Protein AF-A0A4S8MEZ2-F1 (afdb_monomer)

Foldseek 3Di:
DWDKDKDDDPVDQKIKMKTQAAQFDPVQWDWDDDPQWKIKIKGWRDDPQDPVPPPPDDDDDPDPVVVVVVVPDDDDDDDDDDDPPPPPDPRDDDPDDPDDGTIDMDMDTLDPAQCPDPDWDWDWDADNSMIMIMTGNHHPPPPDDPPPPPPPPDDDDDDDDDD

Secondary structure (DSSP, 8-state):
---EEEE--TTSSEEEEEEE-TT--GGGEEEEEETTTEEEEEEEE---S--TTS-S--PPPS-SSHHHHTTS-------------------PPPS------EEEEEEEE--TTTTSSTT---EEEEETTEEEEEEESS-TT--SSSSSTTS-S----------

Structure (mmCIF, N/CA/C/O backbone):
data_AF-A0A4S8MEZ2-F1
#
_entry.id   AF-A0A4S8MEZ2-F1
#
loop_
_atom_site.group_PDB
_atom_site.id
_atom_site.type_symbol
_atom_site.label_atom_id
_atom_site.label_alt_id
_atom_site.label_comp_id
_atom_site.label_asym_id
_atom_site.label_entity_id
_atom_site.label_seq_id
_atom_site.pdbx_PDB_ins_code
_atom_site.Cartn_x
_atom_site.Cartn_y
_atom_site.Cartn_z
_atom_site.occupancy
_atom_site.B_iso_or_equiv
_atom_site.auth_seq_id
_atom_site.auth_comp_id
_atom_site.auth_asym_id
_atom_site.auth_atom_id
_atom_site.pdbx_PDB_model_num
ATOM 1 N N . MET A 1 1 ? -10.012 -2.435 4.124 1.00 85.81 1 MET A N 1
ATOM 2 C CA . MET A 1 1 ? -9.129 -2.269 2.949 1.00 85.81 1 MET A CA 1
ATOM 3 C C . MET A 1 1 ? -8.414 -0.920 3.022 1.00 85.81 1 MET A C 1
ATOM 5 O O . MET A 1 1 ? -9.111 0.094 3.032 1.00 85.81 1 MET A O 1
ATOM 9 N N . PRO A 1 2 ? -7.077 -0.899 3.163 1.00 95.44 2 PRO A N 1
ATOM 10 C CA . PRO A 1 2 ? -6.239 0.302 3.061 1.00 95.44 2 PRO A CA 1
ATOM 11 C C . PRO A 1 2 ? -6.391 0.955 1.693 1.00 95.44 2 PRO A C 1
ATOM 13 O O . PRO A 1 2 ? -6.608 0.227 0.726 1.00 95.44 2 PRO A O 1
ATOM 16 N N . ARG A 1 3 ? -6.268 2.281 1.594 1.00 97.12 3 ARG A N 1
ATOM 17 C CA . ARG A 1 3 ? -6.148 2.981 0.302 1.00 97.12 3 ARG A CA 1
ATOM 18 C C . ARG A 1 3 ? -4.704 2.909 -0.198 1.00 97.12 3 ARG A C 1
ATOM 20 O O . ARG A 1 3 ? -3.813 2.644 0.603 1.00 97.12 3 ARG A O 1
ATOM 27 N N . VAL A 1 4 ? -4.507 3.025 -1.510 1.00 97.69 4 VAL A N 1
ATOM 28 C CA . VAL A 1 4 ? -3.177 2.972 -2.128 1.00 97.69 4 VAL A CA 1
ATOM 29 C C . VAL A 1 4 ? -3.156 3.897 -3.329 1.00 97.69 4 VAL A C 1
ATOM 31 O O . VAL A 1 4 ? -4.125 3.887 -4.091 1.00 97.69 4 VAL A O 1
ATOM 34 N N . ASP A 1 5 ? -2.040 4.586 -3.498 1.00 97.94 5 ASP A N 1
ATOM 35 C CA . ASP A 1 5 ? -1.665 5.263 -4.731 1.00 97.94 5 ASP A CA 1
ATOM 36 C C . ASP A 1 5 ? -0.420 4.584 -5.303 1.00 97.94 5 ASP A C 1
ATOM 38 O O . ASP A 1 5 ? 0.436 4.114 -4.550 1.00 97.94 5 ASP A O 1
ATOM 42 N N . ILE A 1 6 ? -0.336 4.497 -6.630 1.00 96.69 6 ILE A N 1
ATOM 43 C CA . ILE A 1 6 ? 0.800 3.905 -7.341 1.00 96.69 6 ILE A CA 1
ATOM 44 C C . ILE A 1 6 ? 1.364 4.969 -8.269 1.00 96.69 6 ILE A C 1
ATOM 46 O O . ILE A 1 6 ? 0.639 5.525 -9.093 1.00 96.69 6 ILE A O 1
ATOM 50 N N . TRP A 1 7 ? 2.654 5.231 -8.125 1.00 96.06 7 TRP A N 1
ATOM 51 C CA . TRP A 1 7 ? 3.430 6.093 -8.994 1.00 96.06 7 TRP A CA 1
ATOM 52 C C . TRP A 1 7 ? 4.350 5.232 -9.857 1.00 96.06 7 TRP A C 1
ATOM 54 O O . TRP A 1 7 ? 5.272 4.585 -9.353 1.00 96.06 7 TRP A O 1
ATOM 64 N N . ASP A 1 8 ? 4.068 5.219 -11.155 1.00 92.50 8 ASP A N 1
ATOM 65 C CA . ASP A 1 8 ? 4.748 4.404 -12.156 1.00 92.50 8 ASP A CA 1
ATOM 66 C C . ASP A 1 8 ? 5.188 5.306 -13.321 1.00 92.50 8 ASP A C 1
ATOM 68 O O . ASP A 1 8 ? 4.424 5.567 -14.249 1.00 92.50 8 ASP A O 1
ATOM 72 N N . ASP A 1 9 ? 6.407 5.840 -13.226 1.00 92.12 9 ASP A N 1
ATOM 73 C CA . ASP A 1 9 ? 7.007 6.704 -14.248 1.00 92.12 9 ASP A CA 1
ATOM 74 C C . ASP A 1 9 ? 7.841 5.862 -15.228 1.00 92.12 9 ASP A C 1
ATOM 76 O O . ASP A 1 9 ? 8.833 5.271 -14.786 1.00 92.12 9 ASP A O 1
ATOM 80 N N . PRO A 1 10 ? 7.496 5.796 -16.532 1.00 87.94 10 PRO A N 1
ATOM 81 C CA . PRO A 1 10 ? 8.219 5.003 -17.529 1.00 87.94 10 PRO A CA 1
ATOM 82 C C . PRO A 1 10 ? 9.724 5.277 -17.604 1.00 87.94 10 PRO A C 1
ATOM 84 O O . PRO A 1 10 ? 10.478 4.374 -17.967 1.00 87.94 10 PRO A O 1
ATOM 87 N N . GLU A 1 11 ? 10.160 6.490 -17.263 1.00 89.62 11 GLU A N 1
ATOM 88 C CA . GLU A 1 11 ? 11.575 6.878 -17.268 1.00 89.62 11 GLU A CA 1
ATOM 89 C C . GLU A 1 11 ? 12.301 6.459 -15.978 1.00 89.62 11 GLU A C 1
ATOM 91 O O . GLU A 1 11 ? 13.525 6.323 -15.960 1.00 89.62 11 GLU A O 1
ATOM 96 N N . SER A 1 12 ? 11.555 6.193 -14.901 1.00 90.00 12 SER A N 1
ATOM 97 C CA . SER A 1 12 ? 12.098 5.707 -13.636 1.00 90.00 12 SER A CA 1
ATOM 98 C C . SER A 1 12 ? 12.360 4.193 -13.681 1.00 90.00 12 SER A C 1
ATOM 100 O O . SER A 1 12 ? 11.485 3.407 -14.076 1.00 90.00 12 SER A O 1
ATOM 102 N N . PRO A 1 13 ? 13.518 3.734 -13.166 1.00 87.94 13 PRO A N 1
ATOM 103 C CA . PRO A 1 13 ? 13.808 2.312 -13.003 1.00 87.94 13 PRO A CA 1
ATOM 104 C C . PRO A 1 13 ? 13.026 1.675 -11.845 1.00 87.94 13 PRO A C 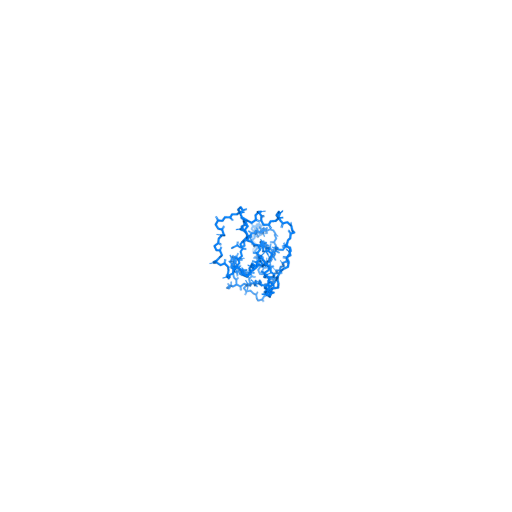1
ATOM 106 O O . PRO A 1 13 ? 13.120 0.467 -11.636 1.00 87.94 13 PRO A O 1
ATOM 109 N N . THR A 1 14 ? 12.277 2.462 -11.069 1.00 90.12 14 THR A N 1
ATOM 110 C CA . THR A 1 14 ? 11.532 2.002 -9.891 1.00 90.12 14 THR A CA 1
ATOM 111 C C . THR A 1 14 ? 10.080 2.450 -9.923 1.00 90.12 14 THR A C 1
ATOM 113 O O . THR A 1 14 ? 9.758 3.529 -10.423 1.00 90.12 14 THR A O 1
ATOM 116 N N . VAL A 1 15 ? 9.221 1.623 -9.336 1.00 93.19 15 VAL A N 1
ATOM 117 C CA . VAL A 1 15 ? 7.801 1.898 -9.111 1.00 93.19 15 VAL A CA 1
ATOM 118 C C . VAL A 1 15 ? 7.577 2.070 -7.612 1.00 93.19 15 VAL A C 1
ATOM 120 O O . VAL A 1 15 ? 8.205 1.384 -6.799 1.00 93.19 15 VAL A O 1
ATOM 123 N N . ILE A 1 16 ? 6.699 3.000 -7.239 1.00 95.94 16 ILE A N 1
ATOM 124 C CA . ILE A 1 16 ? 6.421 3.347 -5.844 1.00 95.94 16 ILE A CA 1
ATOM 125 C C . ILE A 1 16 ? 4.930 3.154 -5.574 1.00 95.94 16 ILE A C 1
ATOM 127 O O . ILE A 1 16 ? 4.094 3.679 -6.303 1.00 95.94 16 ILE A O 1
ATOM 131 N N . ALA A 1 17 ? 4.581 2.444 -4.503 1.00 97.75 17 ALA A N 1
ATOM 132 C CA . ALA A 1 17 ? 3.219 2.408 -3.978 1.00 97.75 17 ALA A CA 1
ATOM 133 C C . ALA A 1 17 ? 3.163 2.962 -2.559 1.00 97.75 17 ALA A C 1
ATOM 135 O O . ALA A 1 17 ? 3.966 2.584 -1.706 1.00 97.75 17 ALA A O 1
ATOM 136 N N . THR A 1 18 ? 2.156 3.785 -2.290 1.00 98.31 18 THR A N 1
ATOM 137 C CA . THR A 1 18 ? 1.941 4.408 -0.984 1.00 98.31 18 THR A CA 1
ATOM 138 C C . THR A 1 18 ? 0.595 3.978 -0.423 1.00 98.31 18 THR A C 1
ATOM 140 O O . THR A 1 18 ? -0.439 4.253 -1.023 1.00 98.31 18 THR A O 1
ATOM 143 N N . PHE A 1 19 ? 0.586 3.309 0.731 1.00 98.31 19 PHE A N 1
ATOM 144 C CA . PHE A 1 19 ? -0.615 2.806 1.396 1.00 98.31 19 PHE A CA 1
ATOM 145 C C . PHE A 1 19 ? -0.971 3.656 2.621 1.00 98.31 19 PHE A C 1
ATOM 147 O O . PHE A 1 19 ? -0.136 3.853 3.504 1.00 98.31 19 PHE A O 1
ATOM 154 N N . GLU A 1 20 ? -2.238 4.059 2.738 1.00 98.19 20 GLU A N 1
ATOM 155 C CA . GLU A 1 20 ? -2.763 4.704 3.949 1.00 98.19 20 GLU A CA 1
ATOM 156 C C . GLU A 1 20 ? -3.011 3.664 5.053 1.00 98.19 20 GLU A C 1
ATOM 158 O O . GLU A 1 20 ? -3.977 2.891 5.000 1.00 98.19 20 GLU A O 1
ATOM 163 N N . LEU A 1 21 ? -2.166 3.670 6.083 1.00 97.62 21 LEU A N 1
ATOM 164 C CA . LEU A 1 21 ? -2.201 2.770 7.240 1.00 97.62 21 LEU A CA 1
ATOM 165 C C . LEU A 1 21 ? -2.135 3.523 8.591 1.00 97.62 21 LEU A C 1
ATOM 167 O O . LEU A 1 21 ? -1.348 3.158 9.471 1.00 97.62 21 LEU A O 1
ATOM 171 N N . PRO A 1 22 ? -2.972 4.555 8.826 1.00 96.44 22 PRO A N 1
ATOM 172 C CA . PRO A 1 22 ? -2.915 5.329 10.062 1.00 96.44 22 PRO A CA 1
ATOM 173 C C . PRO A 1 22 ? -3.217 4.459 11.287 1.00 96.44 22 PRO A C 1
ATOM 175 O O . PRO A 1 22 ? -4.221 3.751 11.333 1.00 96.44 22 PRO A O 1
ATOM 178 N N . GLY A 1 23 ? -2.384 4.539 12.323 1.00 94.38 23 GLY A N 1
ATOM 179 C CA . GLY A 1 23 ? -2.562 3.772 13.563 1.00 94.38 23 GLY A CA 1
ATOM 180 C C . GLY A 1 23 ? -2.258 2.271 13.449 1.00 94.38 23 GLY A C 1
ATOM 181 O O . GLY A 1 23 ? -2.575 1.524 14.373 1.00 94.38 23 GLY A O 1
ATOM 182 N N . VAL A 1 24 ? -1.666 1.821 12.340 1.00 96.44 24 VAL A N 1
ATOM 183 C CA . VAL A 1 24 ? -1.018 0.506 12.242 1.00 96.44 24 VAL A CA 1
ATOM 184 C C . VAL A 1 24 ? 0.432 0.665 12.689 1.00 96.44 24 VAL A C 1
ATOM 186 O O . VAL A 1 24 ? 1.106 1.611 12.283 1.00 96.44 24 VAL A O 1
ATOM 189 N N . ARG A 1 25 ? 0.911 -0.241 13.541 1.00 94.94 25 ARG A N 1
ATOM 190 C CA . ARG A 1 25 ? 2.311 -0.255 13.980 1.00 94.94 25 ARG A CA 1
ATOM 191 C C . ARG A 1 25 ? 3.128 -1.182 13.085 1.00 94.94 25 ARG A C 1
ATOM 193 O O . ARG A 1 25 ? 2.565 -2.083 12.465 1.00 94.94 25 ARG A O 1
ATOM 200 N N . ARG A 1 26 ? 4.448 -0.982 13.027 1.00 95.56 26 ARG A N 1
ATOM 201 C CA . ARG A 1 26 ? 5.338 -1.782 12.167 1.00 95.56 26 ARG A CA 1
ATOM 202 C C . ARG A 1 26 ? 5.274 -3.270 12.524 1.00 95.56 26 ARG A C 1
ATOM 204 O O . ARG A 1 26 ? 5.277 -4.099 11.627 1.00 95.56 26 ARG A O 1
ATOM 211 N N . GLU A 1 27 ? 5.161 -3.599 13.807 1.00 95.81 27 GLU A N 1
ATOM 212 C CA . GLU A 1 27 ? 5.027 -4.975 14.296 1.00 95.81 27 GLU A CA 1
ATOM 213 C C . GLU A 1 27 ? 3.696 -5.648 13.918 1.00 95.81 27 GLU A C 1
ATOM 215 O O . GLU A 1 27 ? 3.623 -6.871 13.867 1.00 95.81 27 GLU A O 1
ATOM 220 N N . ASP A 1 28 ? 2.652 -4.865 13.623 1.00 96.12 28 ASP A N 1
ATOM 221 C CA . ASP A 1 28 ? 1.326 -5.360 13.229 1.00 96.12 28 ASP A CA 1
ATOM 222 C C . ASP A 1 28 ? 1.173 -5.439 11.688 1.00 96.12 28 ASP A C 1
ATOM 224 O O . ASP A 1 28 ? 0.060 -5.610 11.176 1.00 96.12 28 ASP A O 1
ATOM 228 N N . LEU A 1 29 ? 2.276 -5.280 10.943 1.00 96.94 29 LEU A N 1
ATOM 229 C CA . LEU A 1 29 ? 2.336 -5.202 9.484 1.00 96.94 29 LEU A CA 1
ATOM 230 C C . LEU A 1 29 ? 3.304 -6.252 8.919 1.00 96.94 29 LEU A C 1
ATOM 232 O O . LEU A 1 29 ? 4.438 -6.379 9.368 1.00 96.94 29 LEU A O 1
ATOM 236 N N . ALA A 1 30 ? 2.883 -6.953 7.870 1.00 96.56 30 ALA A N 1
ATOM 237 C CA . ALA A 1 30 ? 3.723 -7.849 7.091 1.00 96.56 30 ALA A CA 1
ATOM 238 C C . ALA A 1 30 ? 3.668 -7.472 5.607 1.00 96.56 30 ALA A C 1
ATOM 240 O O . ALA A 1 30 ? 2.592 -7.357 5.011 1.00 96.56 30 ALA A O 1
ATOM 241 N N . VAL A 1 31 ? 4.850 -7.319 5.014 1.00 95.62 31 VAL A N 1
ATOM 242 C CA . VAL A 1 31 ? 5.051 -7.004 3.598 1.00 95.62 31 VAL A CA 1
ATOM 243 C C . VAL A 1 31 ? 5.934 -8.091 3.006 1.00 95.62 31 VAL A C 1
ATOM 245 O O . VAL A 1 31 ? 7.022 -8.341 3.517 1.00 95.62 31 VAL A O 1
ATOM 248 N N . HIS A 1 32 ? 5.456 -8.772 1.970 1.00 93.00 32 HIS A N 1
ATOM 249 C CA . HIS A 1 32 ? 6.215 -9.821 1.288 1.00 93.00 32 HIS A CA 1
ATOM 250 C C . HIS A 1 32 ? 5.762 -9.963 -0.165 1.00 93.00 32 HIS A C 1
ATOM 252 O O . HIS A 1 32 ? 4.697 -9.474 -0.544 1.00 93.00 32 HIS A O 1
ATOM 258 N N . VAL A 1 33 ? 6.573 -10.644 -0.970 1.00 91.62 33 VAL A N 1
ATOM 259 C CA . VAL A 1 33 ? 6.243 -10.989 -2.355 1.00 91.62 33 VAL A CA 1
ATOM 260 C C . VAL A 1 33 ? 5.820 -12.454 -2.414 1.00 91.62 33 VAL A C 1
ATOM 262 O O . VAL A 1 33 ? 6.481 -13.317 -1.841 1.00 91.62 33 VAL A O 1
ATOM 265 N N . GLN A 1 34 ? 4.720 -12.729 -3.108 1.00 90.50 34 GLN A N 1
ATOM 266 C CA . GLN A 1 34 ? 4.188 -14.060 -3.366 1.00 90.50 34 GLN A CA 1
ATOM 267 C C . GLN A 1 34 ? 4.279 -14.375 -4.866 1.00 90.50 34 GLN A C 1
ATOM 269 O O . GLN A 1 34 ? 4.012 -13.510 -5.706 1.00 90.50 34 GLN A O 1
ATOM 274 N N . ASP A 1 35 ? 4.661 -15.612 -5.199 1.00 88.38 35 ASP A N 1
ATOM 275 C CA . ASP A 1 35 ? 4.763 -16.132 -6.573 1.00 88.38 35 ASP A CA 1
ATOM 276 C C . ASP A 1 35 ? 5.625 -15.262 -7.510 1.00 88.38 35 ASP A C 1
ATOM 278 O O . ASP A 1 35 ? 5.364 -15.182 -8.707 1.00 88.38 35 ASP A O 1
ATOM 282 N N . HIS A 1 36 ? 6.614 -14.546 -6.956 1.00 86.38 36 HIS A N 1
ATOM 283 C CA . HIS A 1 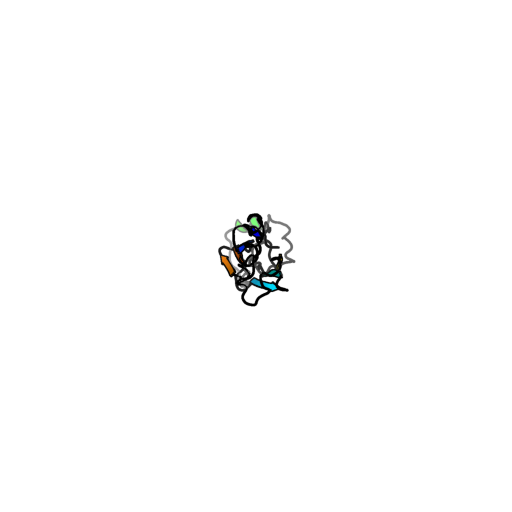36 ? 7.492 -13.596 -7.667 1.00 86.38 36 HIS A CA 1
ATOM 284 C C . HIS A 1 36 ? 6.775 -12.462 -8.420 1.00 86.38 36 HIS A C 1
ATOM 286 O O . HIS A 1 36 ? 7.404 -11.731 -9.183 1.00 86.38 36 HIS A O 1
ATOM 292 N N . ARG A 1 37 ? 5.468 -12.297 -8.197 1.00 87.62 37 ARG A N 1
ATOM 293 C CA . ARG A 1 37 ? 4.603 -11.418 -8.990 1.00 87.62 37 ARG A CA 1
ATOM 294 C C . ARG A 1 37 ? 3.732 -10.516 -8.139 1.00 87.62 37 ARG A C 1
ATOM 296 O O . ARG A 1 37 ? 3.357 -9.440 -8.582 1.00 87.62 37 ARG A O 1
ATOM 303 N N . TYR A 1 38 ? 3.370 -10.940 -6.936 1.00 92.56 38 TYR A N 1
ATOM 304 C CA . TYR A 1 38 ? 2.374 -10.233 -6.147 1.00 92.56 38 TYR A CA 1
ATOM 305 C C . TYR A 1 38 ? 2.959 -9.683 -4.862 1.00 92.56 38 TYR A C 1
ATOM 307 O O . TYR A 1 38 ? 3.421 -10.438 -4.015 1.00 92.56 38 TYR A O 1
ATOM 315 N N . LEU A 1 39 ? 2.870 -8.371 -4.677 1.00 94.25 39 LEU A N 1
ATOM 316 C CA . LEU A 1 39 ? 3.135 -7.739 -3.395 1.00 94.25 39 LEU A CA 1
ATOM 317 C C . LEU A 1 39 ? 1.923 -7.922 -2.495 1.00 94.25 39 LEU A C 1
ATOM 319 O O . LEU A 1 39 ? 0.808 -7.515 -2.837 1.00 94.25 39 LEU A O 1
ATOM 323 N N . ILE A 1 40 ? 2.160 -8.508 -1.331 1.00 96.12 40 ILE A N 1
ATOM 324 C CA . ILE A 1 40 ? 1.160 -8.721 -0.299 1.00 96.12 40 ILE A CA 1
ATOM 325 C C . ILE A 1 40 ? 1.480 -7.809 0.882 1.00 96.12 40 ILE A C 1
ATOM 327 O O . ILE A 1 40 ? 2.495 -7.972 1.560 1.00 96.12 40 ILE A O 1
ATOM 331 N N . VAL A 1 41 ? 0.578 -6.864 1.139 1.00 97.44 41 VAL A N 1
ATOM 332 C CA . VAL A 1 41 ? 0.599 -5.982 2.309 1.00 97.44 41 VAL A CA 1
ATOM 333 C C . VAL A 1 41 ? -0.553 -6.380 3.216 1.00 97.44 41 VAL A C 1
ATOM 335 O O . VAL A 1 41 ? -1.719 -6.134 2.904 1.00 97.44 41 VAL A O 1
ATOM 338 N N . GLN A 1 42 ? -0.240 -7.006 4.343 1.00 97.81 42 GLN A N 1
ATOM 339 C CA . GLN A 1 42 ? -1.233 -7.509 5.286 1.00 97.81 42 GLN A CA 1
ATOM 340 C C . GLN A 1 42 ? -0.924 -7.062 6.706 1.00 97.81 42 GLN A C 1
ATOM 342 O O . GLN A 1 42 ? 0.223 -6.809 7.054 1.00 97.81 42 GLN A O 1
ATOM 347 N N . GLY A 1 43 ? -1.948 -6.975 7.541 1.00 97.25 43 GLY A N 1
ATOM 348 C CA . GLY A 1 43 ? -1.762 -6.569 8.923 1.00 97.25 43 GLY A CA 1
ATOM 349 C C . GLY A 1 43 ? -3.072 -6.408 9.665 1.00 97.25 43 GLY A C 1
ATOM 350 O O . GLY A 1 43 ? -4.143 -6.798 9.187 1.00 97.25 43 GLY A O 1
ATOM 351 N N . GLN A 1 44 ? -2.990 -5.811 10.846 1.00 95.75 44 GLN A N 1
ATOM 352 C CA . GLN A 1 44 ? -4.151 -5.507 11.666 1.00 95.75 44 GLN A CA 1
ATOM 353 C C . GLN A 1 44 ? -4.096 -4.069 12.162 1.00 95.75 44 GLN A C 1
ATOM 355 O O . GLN A 1 44 ? -3.097 -3.622 12.713 1.00 95.75 44 GLN A O 1
ATOM 360 N N . ARG A 1 45 ? -5.214 -3.354 12.018 1.00 95.44 45 ARG A N 1
ATOM 361 C CA . ARG A 1 45 ? -5.416 -2.066 12.675 1.00 95.44 45 ARG A CA 1
ATOM 362 C C . ARG A 1 45 ? -6.259 -2.271 13.934 1.00 95.44 45 ARG A C 1
ATOM 364 O O . ARG A 1 45 ? -7.471 -2.463 13.823 1.00 95.44 45 ARG A O 1
ATOM 371 N N . PRO A 1 46 ? -5.663 -2.263 15.126 1.00 90.69 46 PRO A N 1
ATOM 372 C CA . PRO A 1 46 ? -6.396 -2.496 16.360 1.00 90.69 46 PRO A CA 1
ATOM 373 C C . PRO A 1 46 ? -7.302 -1.306 16.688 1.00 90.69 46 PRO A C 1
ATOM 375 O O . PRO A 1 46 ? -6.885 -0.151 16.592 1.00 90.69 46 PRO A O 1
ATOM 378 N N . CYS A 1 47 ? -8.535 -1.581 17.117 1.00 85.62 47 CYS A N 1
ATOM 379 C CA . CYS A 1 47 ? -9.309 -0.578 17.839 1.00 85.62 47 CYS A CA 1
ATOM 380 C C . CYS A 1 47 ? -8.711 -0.465 19.246 1.00 85.62 47 CYS A C 1
ATOM 382 O O . CYS A 1 47 ? -8.625 -1.463 19.957 1.00 85.62 47 CYS A O 1
ATOM 384 N N . ARG A 1 48 ? -8.234 0.725 19.623 1.00 74.56 48 ARG A N 1
ATOM 385 C CA . ARG A 1 48 ? -7.638 0.983 20.948 1.00 74.56 48 ARG A CA 1
ATOM 386 C C . ARG A 1 48 ? -8.601 1.677 21.912 1.00 74.56 48 ARG A C 1
ATOM 388 O O . ARG A 1 48 ? -8.258 1.877 23.070 1.00 74.56 48 ARG A O 1
ATOM 395 N N . LEU A 1 49 ? -9.802 2.014 21.446 1.00 71.75 49 LEU A N 1
ATOM 396 C CA . LEU A 1 49 ? -10.882 2.472 22.309 1.00 71.75 49 LEU A CA 1
ATOM 397 C C . LEU A 1 49 ? -11.616 1.257 22.880 1.00 71.75 49 LEU A C 1
ATOM 399 O O . LEU A 1 49 ? -12.612 0.803 22.325 1.00 71.75 49 LEU A O 1
ATOM 403 N N . GLY A 1 50 ? -11.073 0.766 23.993 1.00 53.50 50 GLY A N 1
ATOM 404 C CA . GLY A 1 50 ? -11.798 0.023 25.015 1.00 53.50 50 GLY A CA 1
ATOM 405 C C . GLY A 1 50 ? -12.247 -1.393 24.669 1.00 53.50 50 GLY A C 1
ATOM 406 O O . GLY A 1 50 ? -12.417 -1.807 23.523 1.00 53.50 50 GLY A O 1
ATOM 407 N N . ASN A 1 51 ? -12.489 -2.145 25.729 1.00 49.56 51 ASN A N 1
ATOM 408 C CA . ASN A 1 51 ? -12.895 -3.539 25.731 1.00 49.56 51 ASN A CA 1
ATOM 409 C C . ASN A 1 51 ? -14.399 -3.610 25.414 1.00 49.56 51 ASN A C 1
ATOM 411 O O . ASN A 1 51 ? -15.189 -4.121 26.198 1.00 49.56 51 ASN A O 1
ATOM 415 N N . ALA A 1 52 ? -14.838 -3.071 24.278 1.00 49.06 52 ALA A N 1
ATOM 416 C CA . ALA A 1 52 ? -16.257 -2.965 23.930 1.00 49.06 52 ALA A CA 1
ATOM 417 C C . ALA A 1 52 ? -16.902 -4.308 23.527 1.00 49.06 52 ALA A C 1
ATOM 419 O O . ALA A 1 52 ? -17.980 -4.330 22.944 1.00 49.06 52 ALA A O 1
ATOM 420 N N . SER A 1 53 ? -16.258 -5.439 23.828 1.00 45.12 53 SER A N 1
ATOM 421 C CA . SER A 1 53 ? -16.857 -6.763 23.651 1.00 45.12 53 SER A CA 1
ATOM 422 C C . SER A 1 53 ? -17.748 -7.172 24.835 1.00 45.12 53 SER A C 1
ATOM 424 O O . SER A 1 53 ? -18.505 -8.126 24.695 1.00 45.12 53 SER A O 1
ATOM 426 N N . GLY A 1 54 ? -17.676 -6.475 25.980 1.00 43.94 54 GLY A N 1
ATOM 427 C CA . GLY A 1 54 ? -18.431 -6.813 27.199 1.00 43.94 54 GLY A CA 1
ATOM 428 C C . GLY A 1 54 ? -19.692 -5.981 27.473 1.00 43.94 54 GLY A C 1
ATOM 429 O O . GLY A 1 54 ? -20.461 -6.338 28.355 1.00 43.94 54 GLY A O 1
ATOM 430 N N . VAL A 1 55 ? -19.943 -4.892 26.735 1.00 44.69 55 VAL A N 1
ATOM 431 C CA . VAL A 1 55 ? -21.066 -3.965 27.009 1.00 44.69 55 VAL A CA 1
ATOM 432 C C . VAL A 1 55 ? -22.041 -3.928 25.831 1.00 44.69 55 VAL A C 1
ATOM 434 O O . VAL A 1 55 ? -22.393 -2.883 25.296 1.00 44.69 55 VAL A O 1
ATOM 437 N N . VAL A 1 56 ? -22.492 -5.105 25.404 1.00 40.81 56 VAL A N 1
ATOM 438 C CA . VAL A 1 56 ? -23.695 -5.260 24.569 1.00 40.81 56 VAL A CA 1
ATOM 439 C C . VAL A 1 56 ? -24.887 -5.664 25.438 1.00 40.81 56 VAL A C 1
ATOM 441 O O . VAL A 1 56 ? -25.620 -6.574 25.092 1.00 40.81 56 VAL A O 1
ATOM 444 N N . SER A 1 57 ? -25.067 -5.028 26.601 1.00 43.69 57 SER A N 1
ATOM 445 C CA . SER A 1 57 ? -26.301 -5.164 27.392 1.00 43.69 57 SER A CA 1
ATOM 446 C C . SER A 1 57 ? -26.437 -4.088 28.479 1.00 43.69 57 SER A C 1
ATOM 448 O O . SER A 1 57 ? -26.794 -4.390 29.611 1.00 43.69 57 SER A O 1
ATOM 450 N N . ALA A 1 58 ? -26.141 -2.824 28.174 1.00 41.34 58 ALA A N 1
ATOM 451 C CA . ALA A 1 58 ? -26.543 -1.721 29.048 1.00 41.34 58 ALA A CA 1
ATOM 452 C C . ALA A 1 58 ? -27.710 -0.989 28.384 1.00 41.34 58 ALA A C 1
ATOM 454 O O . ALA A 1 58 ? -27.536 -0.099 27.549 1.00 41.34 58 ALA A O 1
ATOM 455 N N . THR A 1 59 ? -28.912 -1.458 28.708 1.00 42.00 59 THR A N 1
ATOM 456 C CA . THR A 1 59 ? -30.186 -0.786 28.461 1.00 42.00 59 THR A CA 1
ATOM 457 C C . THR A 1 59 ? -30.063 0.666 28.919 1.00 42.00 59 THR A C 1
ATOM 459 O O . THR A 1 59 ? -29.679 0.922 30.057 1.00 42.00 59 THR A O 1
ATOM 462 N N . LEU A 1 60 ? -30.355 1.624 28.035 1.00 45.25 60 LEU A N 1
ATOM 463 C CA . LEU A 1 60 ? -30.438 3.034 28.424 1.00 45.25 60 LEU A CA 1
ATOM 464 C C . LEU A 1 60 ? -31.464 3.167 29.564 1.00 45.25 60 LEU A C 1
ATOM 466 O O . LEU A 1 60 ? -32.569 2.635 29.418 1.00 45.25 60 LEU A O 1
ATOM 470 N N . PRO A 1 61 ? -31.152 3.861 30.675 1.00 46.19 61 PRO A N 1
ATOM 471 C CA . PRO A 1 61 ? -32.153 4.137 31.690 1.00 46.19 61 PRO A CA 1
ATOM 472 C C . PRO A 1 61 ? -33.257 4.993 31.067 1.00 46.19 61 PRO A C 1
ATOM 474 O O . PRO A 1 61 ? -33.010 6.002 30.405 1.00 46.19 61 PRO A O 1
ATOM 477 N N . SER A 1 62 ? -34.494 4.557 31.265 1.00 46.62 62 SER A N 1
ATOM 478 C CA . SER A 1 62 ? -35.699 5.024 30.576 1.00 46.62 62 SER A CA 1
ATOM 479 C C . SER A 1 62 ? -36.085 6.485 30.843 1.00 46.62 62 SER A C 1
ATOM 481 O O . SER A 1 62 ? -37.064 6.958 30.265 1.00 46.62 62 SER A O 1
ATOM 483 N N . ARG A 1 63 ? -35.359 7.212 31.705 1.00 43.66 63 ARG A N 1
ATOM 484 C CA . ARG A 1 63 ? -35.677 8.595 32.087 1.00 43.66 63 ARG A CA 1
ATOM 485 C C . ARG A 1 63 ? -34.420 9.438 32.349 1.00 43.66 63 ARG A C 1
ATOM 487 O O . ARG A 1 63 ? -33.818 9.321 33.410 1.00 43.66 63 ARG A O 1
ATOM 494 N N . PRO A 1 64 ? -34.033 10.325 31.416 1.00 50.22 64 PRO A N 1
ATOM 495 C CA . PRO A 1 64 ? -32.858 11.189 31.569 1.00 50.22 64 PRO A CA 1
ATOM 496 C C . PRO A 1 64 ? -33.079 12.396 32.502 1.00 50.22 64 PRO A C 1
ATOM 498 O O . PRO A 1 64 ? -32.120 13.074 32.852 1.00 50.22 64 PRO A O 1
ATOM 501 N N . VAL A 1 65 ? -34.322 12.677 32.910 1.00 49.59 65 VAL A N 1
ATOM 502 C CA . VAL A 1 65 ? -34.676 13.845 33.742 1.00 49.59 65 VAL A CA 1
ATOM 503 C C . VAL A 1 65 ? -34.386 13.639 35.234 1.00 49.59 65 VAL A C 1
ATOM 505 O O . VAL A 1 65 ? -34.044 14.591 35.929 1.00 49.59 65 VAL A O 1
ATOM 508 N N . ASP A 1 66 ? -34.422 12.396 35.718 1.00 51.88 66 ASP A N 1
ATOM 509 C CA . ASP A 1 66 ? -34.232 12.091 37.143 1.00 51.88 66 ASP A CA 1
ATOM 510 C C . ASP A 1 66 ? -32.761 12.255 37.580 1.00 51.88 66 ASP A C 1
ATOM 512 O O . ASP A 1 66 ? -32.474 12.567 38.734 1.00 51.88 66 ASP A O 1
ATOM 516 N N . ALA A 1 67 ? -31.818 12.132 36.637 1.00 53.69 67 ALA A N 1
ATOM 517 C CA . ALA A 1 67 ? -30.390 12.345 36.878 1.00 53.69 67 ALA A CA 1
ATOM 518 C C . ALA A 1 67 ? -30.028 13.827 37.097 1.00 53.69 67 ALA A C 1
ATOM 520 O O . ALA A 1 67 ? -29.067 14.121 37.803 1.00 53.69 67 ALA A O 1
ATOM 521 N N . ALA A 1 68 ? -30.799 14.761 36.526 1.00 49.53 68 ALA A N 1
ATOM 522 C CA . ALA A 1 68 ? -30.565 16.197 36.686 1.00 49.53 68 ALA A CA 1
ATOM 523 C C . ALA A 1 68 ? -31.053 16.718 38.049 1.00 49.53 68 ALA A C 1
ATOM 525 O O . ALA A 1 68 ? -30.413 17.588 38.636 1.00 49.53 68 ALA A O 1
ATOM 526 N N . ASN A 1 69 ? -32.134 16.145 38.588 1.00 47.09 69 ASN A N 1
ATOM 527 C CA . ASN A 1 69 ? -32.669 16.536 39.896 1.00 47.09 69 ASN A CA 1
ATOM 528 C C . ASN A 1 69 ? -31.781 16.085 41.067 1.00 47.09 69 ASN A C 1
ATOM 530 O O . ASN A 1 69 ? -31.821 16.694 42.130 1.00 47.09 69 ASN A O 1
ATOM 534 N N . LYS A 1 70 ? -30.926 15.072 40.872 1.00 52.31 70 LYS A N 1
ATOM 535 C CA . LYS A 1 70 ? -30.034 14.545 41.919 1.00 52.31 70 LYS A CA 1
ATOM 536 C C . LYS A 1 70 ? -28.807 15.423 42.225 1.00 52.31 70 LYS A C 1
ATOM 538 O O . LYS A 1 70 ? -28.058 15.100 43.138 1.00 52.31 70 LYS A O 1
ATOM 543 N N . LEU A 1 71 ? -28.581 16.496 41.460 1.00 53.47 71 LEU A N 1
ATOM 544 C CA . LEU A 1 71 ? -27.441 17.413 41.629 1.00 53.47 71 LEU A CA 1
ATOM 545 C C . LEU A 1 71 ? -27.795 18.713 42.376 1.00 53.47 71 LEU A C 1
ATOM 547 O O . LEU A 1 71 ? -26.892 19.492 42.669 1.00 53.47 71 LEU A O 1
ATOM 551 N N . VAL A 1 72 ? -29.078 18.974 42.656 1.00 47.12 72 VAL A N 1
ATOM 552 C CA . VAL A 1 72 ? -29.557 20.270 43.185 1.00 47.12 72 VAL A CA 1
ATOM 553 C C . VAL A 1 72 ? -29.849 20.276 44.688 1.00 47.12 72 VAL A C 1
ATOM 555 O O . VAL A 1 72 ? -30.015 21.350 45.259 1.00 47.12 72 VAL A O 1
ATOM 558 N N . GLU A 1 73 ? -29.845 19.130 45.363 1.00 42.56 73 GLU A N 1
ATOM 559 C CA . GLU A 1 73 ? -30.124 19.072 46.802 1.00 42.56 73 GLU A CA 1
ATOM 560 C C . GLU A 1 73 ? -28.843 18.762 47.576 1.00 42.56 73 GLU A C 1
ATOM 562 O O . GLU A 1 73 ? -28.438 17.613 47.748 1.00 42.56 73 GLU A O 1
ATOM 567 N N . GLY A 1 74 ? -28.169 19.835 47.988 1.00 44.28 74 GLY A N 1
ATOM 568 C CA . GLY A 1 74 ? -27.181 19.792 49.052 1.00 44.28 74 GLY A CA 1
ATOM 569 C C . GLY A 1 74 ? -27.854 19.865 50.425 1.00 44.28 74 GLY A C 1
ATOM 570 O O . GLY A 1 74 ? -28.782 20.645 50.614 1.00 44.28 74 GLY A O 1
ATOM 571 N N . GLU A 1 75 ? -27.270 19.099 51.350 1.00 46.16 75 GLU A N 1
ATOM 572 C CA . GLU A 1 75 ? -27.353 19.175 52.819 1.00 46.16 75 GLU A CA 1
ATOM 573 C C . GLU A 1 75 ? -28.506 18.428 53.522 1.00 46.16 75 GLU A C 1
ATOM 575 O O . GLU A 1 75 ? -29.672 18.809 53.456 1.00 46.16 75 GLU A O 1
ATOM 580 N N . GLY A 1 76 ? -28.126 17.387 54.282 1.00 35.50 76 GLY A N 1
ATOM 581 C CA . GLY A 1 76 ? -28.969 16.733 55.287 1.00 35.50 76 GLY A CA 1
ATOM 582 C C . GLY A 1 76 ? -28.491 15.337 55.716 1.00 35.50 76 GLY A C 1
ATOM 583 O O . GLY A 1 76 ? -29.008 14.352 55.212 1.00 35.50 76 GLY A O 1
ATOM 584 N N . ASP A 1 77 ? -27.542 15.307 56.658 1.00 38.00 77 ASP A N 1
ATOM 585 C CA . ASP A 1 77 ? -27.315 14.309 57.724 1.00 38.00 77 ASP A CA 1
ATOM 586 C C . ASP A 1 77 ? -27.035 12.807 57.447 1.00 38.00 77 ASP A C 1
ATOM 588 O O . ASP A 1 77 ? -27.428 12.189 56.466 1.00 38.00 77 ASP A O 1
ATOM 592 N N . VAL A 1 78 ? -26.254 12.268 58.388 1.00 51.25 78 VAL A N 1
ATOM 593 C CA . VAL A 1 78 ? -25.480 11.016 58.437 1.00 51.25 78 VAL A CA 1
ATOM 594 C C . VAL A 1 78 ? -26.349 9.762 58.596 1.00 51.25 78 VAL A C 1
ATOM 596 O O . VAL A 1 78 ? -27.212 9.748 59.465 1.00 51.25 78 VAL A O 1
ATOM 599 N N . ASP A 1 79 ? -26.022 8.685 57.870 1.00 38.62 79 ASP A N 1
ATOM 600 C CA . ASP A 1 79 ? -26.079 7.316 58.407 1.00 38.62 79 ASP A CA 1
ATOM 601 C C . ASP A 1 79 ? -25.088 6.383 57.679 1.00 38.62 79 ASP A C 1
ATOM 603 O O . ASP A 1 79 ? -24.944 6.410 56.455 1.00 38.62 79 ASP A O 1
ATOM 607 N N . ASP A 1 80 ? -24.374 5.593 58.484 1.00 49.53 80 ASP A N 1
ATOM 608 C CA . ASP A 1 80 ? -23.391 4.569 58.125 1.00 49.53 80 ASP A CA 1
ATOM 609 C C . ASP A 1 80 ? -24.001 3.424 57.295 1.00 49.53 80 ASP A C 1
ATOM 611 O O . ASP A 1 80 ? -24.892 2.732 57.786 1.00 49.53 80 ASP A O 1
ATOM 615 N N . GLN A 1 81 ? -23.441 3.126 56.112 1.00 39.09 81 GLN A N 1
ATOM 616 C CA . GLN A 1 81 ? -23.160 1.742 55.693 1.00 39.09 81 GLN A CA 1
ATOM 617 C C . GLN A 1 81 ? -22.277 1.647 54.439 1.00 39.09 81 GLN A C 1
ATOM 619 O O . GLN A 1 81 ? -22.421 2.406 53.483 1.00 39.09 81 GLN A O 1
ATOM 624 N N . ASP A 1 82 ? -21.352 0.687 54.509 1.00 46.66 82 ASP A N 1
ATOM 625 C CA . ASP A 1 82 ? -20.419 0.240 53.478 1.00 46.66 82 ASP A CA 1
ATOM 626 C C . ASP A 1 82 ? -21.071 0.050 52.103 1.00 46.66 82 ASP A C 1
ATOM 628 O O . ASP A 1 82 ? -22.065 -0.655 51.993 1.00 46.66 82 ASP A O 1
ATOM 632 N N . ASP A 1 83 ? -20.446 0.610 51.065 1.00 43.88 83 ASP A N 1
ATOM 633 C CA . ASP A 1 83 ? -20.206 -0.074 49.788 1.00 43.88 83 ASP A CA 1
ATOM 634 C C . ASP A 1 83 ? -19.216 0.761 48.967 1.00 43.88 83 ASP A C 1
ATOM 636 O O . ASP A 1 83 ? -19.543 1.723 48.268 1.00 43.88 83 ASP A O 1
ATOM 640 N N . GLN A 1 84 ? -17.942 0.402 49.095 1.00 46.62 84 GLN A N 1
ATOM 641 C CA . GLN A 1 84 ? -16.850 0.957 48.308 1.00 46.62 84 GLN A CA 1
ATOM 642 C C . GLN A 1 84 ? -16.824 0.279 46.929 1.00 46.62 84 GLN A C 1
ATOM 644 O O . GLN A 1 84 ? -15.868 -0.411 46.587 1.00 46.62 84 GLN A O 1
ATOM 649 N N . ASP A 1 85 ? -17.871 0.475 46.127 1.00 37.16 85 ASP A N 1
ATOM 650 C CA . ASP A 1 85 ? -17.852 0.094 44.715 1.00 37.16 85 ASP A CA 1
ATOM 651 C C . ASP A 1 85 ? -17.225 1.240 43.916 1.00 37.16 85 ASP A C 1
ATOM 653 O O . ASP A 1 85 ? -17.845 2.239 43.546 1.00 37.16 85 ASP A O 1
ATOM 657 N N . SER A 1 86 ? -15.918 1.112 43.708 1.00 40.00 86 SER A N 1
ATOM 658 C CA . SER A 1 86 ? -15.162 1.950 42.785 1.00 40.00 86 SER A CA 1
ATOM 659 C C . SER A 1 86 ? -15.676 1.710 41.361 1.00 40.00 86 SER A C 1
ATOM 661 O O . SER A 1 86 ? -15.219 0.797 40.681 1.00 40.00 86 SER A O 1
ATOM 663 N N . ASP A 1 87 ?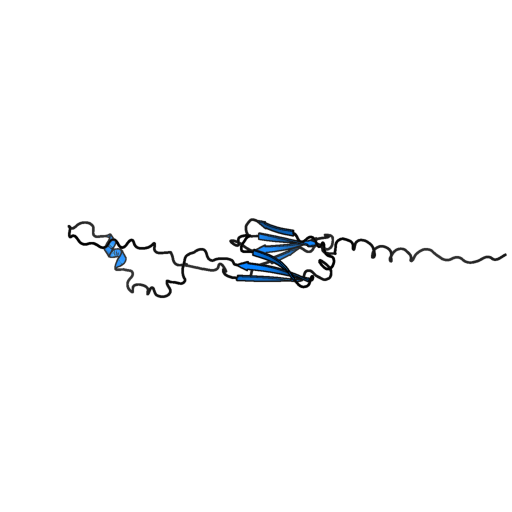 -16.652 2.521 40.932 1.00 37.91 87 ASP A N 1
ATOM 664 C CA . ASP A 1 87 ? -17.249 2.495 39.589 1.00 37.91 87 ASP A CA 1
ATOM 665 C C . ASP A 1 87 ? -16.129 2.487 38.529 1.00 37.91 87 ASP A C 1
ATOM 667 O O . ASP A 1 87 ? -15.399 3.483 38.392 1.00 37.91 87 ASP A O 1
ATOM 671 N N . PRO A 1 88 ? -15.911 1.372 37.802 1.00 43.59 88 PRO A N 1
ATOM 672 C CA . PRO A 1 88 ? -14.832 1.290 36.841 1.00 43.59 88 PRO A CA 1
ATOM 673 C C . PRO A 1 88 ? -15.215 2.135 35.629 1.00 43.59 88 PRO A C 1
ATOM 675 O O . PRO A 1 88 ? -15.891 1.665 34.719 1.00 43.59 88 PRO A O 1
ATOM 678 N N . GLN A 1 89 ? -14.766 3.394 35.649 1.00 45.12 89 GLN A N 1
ATOM 679 C CA . GLN A 1 89 ? -14.615 4.317 34.523 1.00 45.12 89 GLN A CA 1
ATOM 680 C C . GLN A 1 89 ? -15.556 4.025 33.355 1.00 45.12 89 GLN A C 1
ATOM 682 O O . GLN A 1 89 ? -15.198 3.279 32.442 1.00 45.12 89 GLN A O 1
ATOM 687 N N . GLN A 1 90 ? -16.723 4.678 33.362 1.00 47.72 90 GLN A N 1
ATOM 688 C CA . GLN A 1 90 ? -17.645 4.765 32.228 1.00 47.72 90 GLN A CA 1
ATOM 689 C C . GLN A 1 90 ? -16.875 5.056 30.936 1.00 47.72 90 GLN A C 1
ATOM 691 O O . GLN A 1 90 ? -16.529 6.191 30.603 1.00 47.72 90 GLN A O 1
ATOM 696 N N . GLN A 1 91 ? -16.553 3.985 30.217 1.00 56.09 91 GLN A N 1
ATOM 697 C CA . GLN A 1 91 ? -15.730 4.038 29.028 1.00 56.09 91 GLN A CA 1
ATOM 698 C C . GLN A 1 91 ? -16.631 4.548 27.901 1.00 56.09 91 GLN A C 1
ATOM 700 O O . GLN A 1 91 ? -17.607 3.901 27.523 1.00 56.09 91 GLN A O 1
ATOM 705 N N . GLY A 1 92 ? -16.354 5.772 27.443 1.00 61.91 92 GLY A N 1
ATOM 706 C CA . GLY A 1 92 ? -17.234 6.530 26.553 1.00 61.91 92 GLY A CA 1
ATOM 707 C C . GLY A 1 92 ? -17.651 5.764 25.292 1.00 61.91 92 GLY A C 1
ATOM 708 O O . GLY A 1 92 ? -16.852 5.073 24.660 1.00 61.91 92 GLY A O 1
ATOM 709 N N . LYS A 1 93 ? -18.922 5.912 24.901 1.00 71.69 93 LYS A N 1
ATOM 710 C CA . LYS A 1 93 ? -19.484 5.333 23.674 1.00 71.69 93 LYS A CA 1
ATOM 711 C C . LYS A 1 93 ? -19.175 6.225 22.471 1.00 71.69 93 LYS A C 1
ATOM 713 O O . LYS A 1 93 ? -19.287 7.447 22.551 1.00 71.69 93 LYS A O 1
ATOM 718 N N . PHE A 1 94 ? -18.861 5.620 21.326 1.00 70.88 94 PHE A N 1
ATOM 719 C CA . PHE A 1 94 ? -18.738 6.360 20.071 1.00 70.88 94 PHE A CA 1
ATOM 720 C C . PHE A 1 94 ? -20.073 7.012 19.688 1.00 70.88 94 PHE A C 1
ATOM 722 O O . PHE A 1 94 ? -21.053 6.315 19.428 1.00 70.88 94 PHE A O 1
ATOM 729 N N . SER A 1 95 ? -20.096 8.341 19.590 1.00 82.62 95 SER A N 1
ATOM 730 C CA . SER A 1 95 ? -21.197 9.069 18.948 1.00 82.62 95 SER A CA 1
ATOM 731 C C . SER A 1 95 ? -21.193 8.865 17.428 1.00 82.62 95 SER A C 1
ATOM 733 O O . SER A 1 95 ? -22.249 8.843 16.800 1.00 82.62 95 SER A O 1
ATOM 735 N N . ARG A 1 96 ? -20.006 8.668 16.837 1.00 82.56 96 ARG A N 1
ATOM 736 C CA . ARG A 1 96 ? -19.792 8.378 15.414 1.00 82.56 96 ARG A CA 1
ATOM 737 C C . ARG A 1 96 ? -18.499 7.581 15.227 1.00 82.56 96 ARG A C 1
ATOM 739 O O . ARG A 1 96 ? -17.469 7.945 15.788 1.00 82.56 96 ARG A O 1
ATOM 746 N N . ALA A 1 97 ? -18.544 6.508 14.438 1.00 84.50 97 ALA A N 1
ATOM 747 C CA . ALA A 1 97 ? -17.399 5.632 14.188 1.00 84.50 97 ALA A CA 1
ATOM 748 C C . ALA A 1 97 ? -17.263 5.325 12.688 1.00 84.50 97 ALA A C 1
ATOM 750 O O . ALA A 1 97 ? -17.946 4.458 12.156 1.00 84.50 97 ALA A O 1
ATOM 751 N N . GLU A 1 98 ? -16.372 6.045 12.005 1.00 91.31 98 GLU A N 1
ATOM 752 C CA . GLU A 1 98 ? -16.104 5.863 10.563 1.00 91.31 98 GLU A CA 1
ATOM 753 C C . GLU A 1 98 ? -14.742 5.219 10.288 1.00 91.31 98 GLU A C 1
ATOM 755 O O . GLU A 1 98 ? -14.459 4.740 9.186 1.00 91.31 98 GLU A O 1
ATOM 760 N N . LEU A 1 99 ? -13.878 5.190 11.303 1.00 90.69 99 LEU A N 1
ATOM 761 C CA . LEU A 1 99 ? -12.571 4.570 11.202 1.00 90.69 99 LEU A CA 1
ATOM 762 C C . LEU A 1 99 ? -12.729 3.057 11.070 1.00 90.69 99 LEU A C 1
ATOM 764 O O . LEU A 1 99 ? -13.376 2.396 11.879 1.00 90.69 99 LEU A O 1
ATOM 768 N N . ARG A 1 100 ? -12.088 2.496 10.047 1.00 90.62 100 ARG A N 1
ATOM 769 C CA . ARG A 1 100 ? -12.031 1.046 9.863 1.00 90.62 100 ARG A CA 1
ATOM 770 C C . ARG A 1 100 ? -10.927 0.455 10.727 1.00 90.62 100 ARG A C 1
ATOM 772 O O . ARG A 1 100 ? -9.793 0.923 10.641 1.00 90.62 100 ARG A O 1
ATOM 779 N N . TYR A 1 101 ? -11.260 -0.584 11.485 1.00 92.12 101 TYR A N 1
ATOM 780 C CA . TYR A 1 101 ? -10.348 -1.399 12.293 1.00 92.12 101 TYR A CA 1
ATOM 781 C C . TYR A 1 101 ? -10.405 -2.864 11.837 1.00 92.12 101 TYR A C 1
ATOM 783 O O . TYR A 1 101 ? -11.239 -3.237 11.011 1.00 92.12 101 TYR A O 1
ATOM 791 N N . GLY A 1 102 ? -9.526 -3.697 12.383 1.00 93.62 102 GLY A N 1
ATOM 792 C CA . GLY A 1 102 ? -9.446 -5.125 12.094 1.00 93.62 102 GLY A CA 1
ATOM 793 C C . GLY A 1 102 ? -8.349 -5.482 11.095 1.00 93.62 102 GLY A C 1
ATOM 794 O O . GLY A 1 102 ? -7.452 -4.688 10.801 1.00 93.62 102 GLY A O 1
ATOM 795 N N . ARG A 1 103 ? -8.401 -6.726 10.613 1.00 96.81 103 ARG A N 1
ATOM 796 C CA . ARG A 1 103 ? -7.416 -7.278 9.679 1.00 96.81 103 ARG A CA 1
ATOM 797 C C . ARG A 1 103 ? -7.594 -6.693 8.284 1.00 96.81 103 ARG A C 1
ATOM 799 O O . ARG A 1 103 ? -8.710 -6.433 7.832 1.00 96.81 103 ARG A O 1
ATOM 806 N N . PHE A 1 104 ? -6.487 -6.535 7.582 1.00 97.31 104 PHE A N 1
ATOM 807 C CA . PHE A 1 104 ? -6.474 -6.181 6.176 1.00 97.31 104 PHE A CA 1
ATOM 808 C C . PHE A 1 104 ? -5.436 -7.004 5.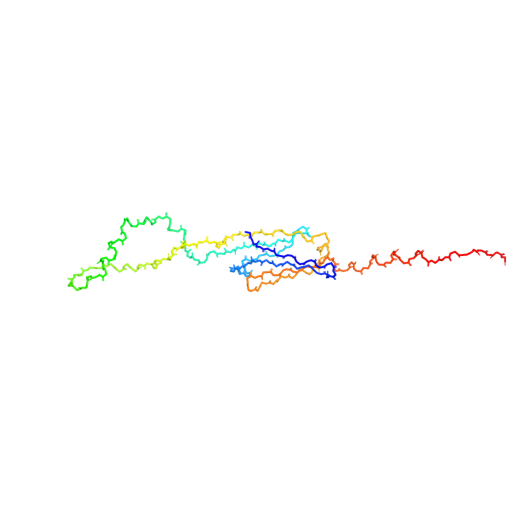423 1.00 97.31 104 PHE A C 1
ATOM 810 O O . PHE A 1 104 ? -4.435 -7.436 5.985 1.00 97.31 104 PHE A O 1
ATOM 817 N N . SER A 1 105 ? -5.681 -7.189 4.132 1.00 97.06 105 SER A N 1
ATOM 818 C CA . SER A 1 105 ? -4.714 -7.722 3.182 1.00 97.06 105 SER A CA 1
ATOM 819 C C . SER A 1 105 ? -4.958 -7.036 1.851 1.00 97.06 105 SER A C 1
ATOM 821 O O . SER A 1 105 ? -6.109 -6.916 1.433 1.00 97.06 105 SER A O 1
ATOM 823 N N . ARG A 1 106 ? -3.902 -6.531 1.222 1.00 96.38 106 ARG A N 1
ATOM 824 C CA . ARG A 1 106 ? -3.938 -5.933 -0.106 1.00 96.38 106 ARG A CA 1
ATOM 825 C C . ARG A 1 106 ? -2.903 -6.630 -0.976 1.00 96.38 106 ARG A C 1
ATOM 827 O O . ARG A 1 106 ? -1.759 -6.796 -0.568 1.00 96.38 106 ARG A O 1
ATOM 834 N N . LYS A 1 107 ? -3.345 -7.034 -2.163 1.00 95.69 107 LYS A N 1
ATOM 835 C CA . LYS A 1 107 ? -2.543 -7.698 -3.187 1.00 95.69 107 LYS A CA 1
ATOM 836 C C . LYS A 1 107 ? -2.339 -6.728 -4.345 1.00 95.69 107 LYS A C 1
ATOM 838 O O . LYS A 1 107 ? -3.324 -6.174 -4.834 1.00 95.69 107 LYS A O 1
ATOM 843 N N . LEU A 1 108 ? -1.095 -6.529 -4.763 1.00 94.81 108 LEU A N 1
ATOM 844 C CA . LEU A 1 108 ? -0.732 -5.716 -5.921 1.00 94.81 108 LEU A CA 1
ATOM 845 C C . LEU A 1 108 ? 0.097 -6.551 -6.902 1.00 94.81 108 LEU A C 1
ATOM 847 O O . LEU A 1 108 ? 0.982 -7.281 -6.470 1.00 94.81 108 LEU A O 1
ATOM 851 N N . ASP A 1 109 ? -0.210 -6.476 -8.197 1.00 92.00 109 ASP A N 1
ATOM 852 C CA . ASP A 1 109 ? 0.608 -7.096 -9.247 1.00 92.00 109 ASP A CA 1
ATOM 853 C C . ASP A 1 109 ? 1.837 -6.215 -9.497 1.00 92.00 109 ASP A C 1
ATOM 855 O O . ASP A 1 109 ? 1.703 -5.022 -9.760 1.00 92.00 109 ASP A O 1
ATOM 859 N N . LEU A 1 110 ? 3.020 -6.800 -9.358 1.00 89.38 110 LEU A N 1
ATOM 860 C CA . LEU A 1 110 ? 4.314 -6.151 -9.555 1.00 89.38 110 LEU A CA 1
ATOM 861 C C 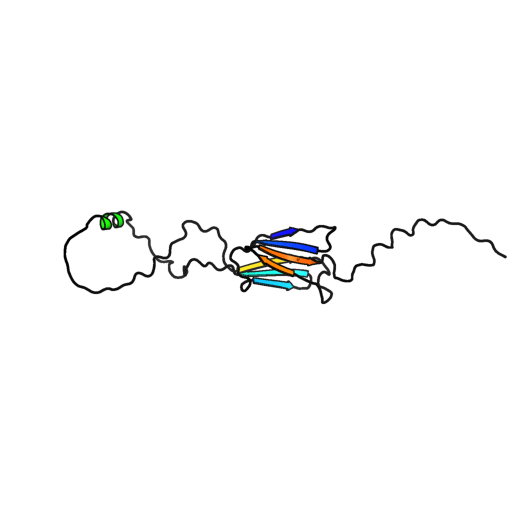. LEU A 1 110 ? 4.762 -6.211 -11.017 1.00 89.38 110 LEU A C 1
ATOM 863 O O . LEU A 1 110 ? 5.718 -5.537 -11.385 1.00 89.38 110 LEU A O 1
ATOM 867 N N . GLY A 1 111 ? 4.066 -6.989 -11.848 1.00 84.50 111 GLY A N 1
ATOM 868 C CA . GLY A 1 111 ? 4.489 -7.296 -13.203 1.00 84.50 111 GLY A CA 1
ATOM 869 C C . GLY A 1 111 ? 5.429 -8.508 -13.266 1.00 84.50 111 GLY A C 1
ATOM 870 O O . GLY A 1 111 ? 5.841 -9.060 -12.242 1.00 84.50 111 GLY A O 1
ATOM 871 N N . PRO A 1 112 ? 5.727 -8.986 -14.483 1.00 76.50 112 PRO A N 1
ATOM 872 C CA . PRO A 1 112 ? 6.594 -10.140 -14.687 1.00 76.50 112 PRO A CA 1
ATOM 873 C C . PRO A 1 112 ? 8.059 -9.817 -14.360 1.00 76.50 112 PRO A C 1
ATOM 875 O O . PRO A 1 112 ? 8.538 -8.720 -14.632 1.00 76.50 112 PRO A O 1
ATOM 878 N N . GLY A 1 113 ? 8.792 -10.796 -13.824 1.00 66.00 113 GLY A N 1
ATOM 879 C CA . GLY A 1 113 ? 10.259 -10.771 -13.779 1.00 66.00 113 GLY A CA 1
ATOM 880 C C . GLY A 1 113 ? 10.909 -9.884 -12.712 1.00 66.00 113 GLY A C 1
ATOM 881 O O . GLY A 1 113 ? 12.124 -9.948 -12.559 1.00 66.00 113 GLY A O 1
ATOM 882 N N . VAL A 1 114 ? 10.153 -9.099 -11.932 1.00 72.62 114 VAL A N 1
ATOM 883 C CA . VAL A 1 114 ? 10.733 -8.175 -10.930 1.00 72.62 114 VAL A CA 1
ATOM 884 C C . VAL A 1 114 ? 11.571 -8.903 -9.866 1.00 72.62 114 VAL A C 1
ATOM 886 O O . VAL A 1 114 ? 12.616 -8.404 -9.451 1.00 72.62 114 VAL A O 1
ATOM 889 N N . PHE A 1 115 ? 11.139 -10.095 -9.436 1.00 71.38 115 PHE A N 1
ATOM 890 C CA . PHE A 1 115 ? 11.776 -10.873 -8.359 1.00 71.38 115 PHE A CA 1
ATOM 891 C C . PHE A 1 115 ? 12.186 -12.292 -8.788 1.00 71.38 115 PHE A C 1
ATOM 893 O O . PHE A 1 115 ? 12.348 -13.171 -7.941 1.00 71.38 115 PHE A O 1
ATOM 900 N N . GLU A 1 116 ? 12.310 -12.540 -10.095 1.00 69.19 116 GLU A N 1
ATOM 901 C CA . GLU A 1 116 ? 12.636 -13.865 -10.650 1.00 69.19 116 GLU A CA 1
ATOM 902 C C . GLU A 1 116 ? 14.103 -14.263 -10.400 1.00 69.19 116 GLU A C 1
ATOM 904 O O . GLU A 1 116 ? 14.418 -15.440 -10.241 1.00 69.19 116 GLU A O 1
ATOM 909 N N . TYR A 1 117 ? 14.993 -13.279 -10.249 1.00 57.97 117 TYR A N 1
ATOM 910 C CA . TYR A 1 117 ? 16.404 -13.484 -9.926 1.00 57.97 117 TYR A CA 1
ATOM 911 C C . TYR A 1 117 ? 16.660 -13.000 -8.497 1.00 57.97 117 TYR A C 1
ATOM 913 O O . TYR A 1 117 ? 16.232 -11.912 -8.119 1.00 57.97 117 TYR A O 1
ATOM 921 N N . GLN A 1 118 ? 17.319 -13.838 -7.694 1.00 52.97 118 GLN A N 1
ATOM 922 C CA . GLN A 1 118 ? 17.273 -13.911 -6.220 1.00 52.97 118 GLN A CA 1
ATOM 923 C C . GLN A 1 118 ? 17.686 -12.658 -5.405 1.00 52.97 118 GLN A C 1
ATOM 925 O O . GLN A 1 118 ? 17.792 -12.753 -4.188 1.00 52.97 118 GLN A O 1
ATOM 930 N N . ASN A 1 119 ? 17.856 -11.482 -6.017 1.00 55.03 119 ASN A N 1
ATOM 931 C CA . ASN A 1 119 ? 18.289 -10.242 -5.362 1.00 55.03 119 ASN A CA 1
ATOM 932 C C . ASN A 1 119 ? 17.412 -9.019 -5.708 1.00 55.03 119 ASN A C 1
ATOM 934 O O . ASN A 1 119 ? 17.903 -7.891 -5.725 1.00 55.03 119 ASN A O 1
ATOM 938 N N . GLY A 1 120 ? 16.124 -9.208 -6.012 1.00 63.00 120 GLY A N 1
ATOM 939 C CA . GLY A 1 120 ? 15.200 -8.081 -6.172 1.00 63.00 120 GLY A CA 1
ATOM 940 C C . GLY A 1 120 ? 15.113 -7.260 -4.878 1.00 63.00 120 GLY A C 1
ATOM 941 O O . GLY A 1 120 ? 14.632 -7.750 -3.857 1.00 63.00 120 GLY A O 1
ATOM 942 N N . HIS A 1 121 ? 15.601 -6.018 -4.906 1.00 75.50 121 HIS A N 1
ATOM 943 C CA . HIS A 1 121 ? 15.635 -5.138 -3.739 1.00 75.50 121 HIS A CA 1
ATOM 944 C C . HIS A 1 121 ? 14.272 -4.455 -3.552 1.00 75.50 121 HIS A C 1
ATOM 946 O O . HIS A 1 121 ? 13.996 -3.414 -4.147 1.00 75.50 121 HIS A O 1
ATOM 952 N N . LEU A 1 122 ? 13.403 -5.066 -2.743 1.00 89.12 122 LEU A N 1
ATOM 953 C CA . LEU A 1 122 ? 12.172 -4.440 -2.261 1.00 89.12 122 LEU A CA 1
ATOM 954 C C . LEU A 1 122 ? 12.487 -3.590 -1.032 1.00 89.12 122 LEU A C 1
ATOM 956 O O . LEU A 1 122 ? 13.011 -4.1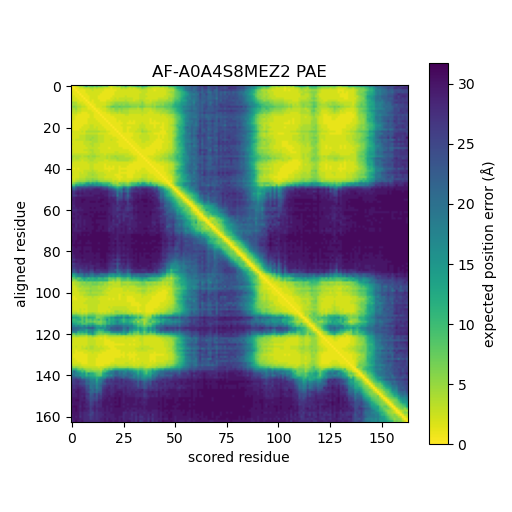02 -0.043 1.00 89.12 122 LEU A O 1
ATOM 960 N N . THR A 1 123 ? 12.117 -2.313 -1.063 1.00 93.25 123 THR A N 1
ATOM 961 C CA . THR A 1 123 ? 12.172 -1.450 0.120 1.00 93.25 123 THR A CA 1
ATOM 962 C C . THR A 1 123 ? 10.772 -1.128 0.603 1.00 93.25 123 THR A C 1
ATOM 964 O O . THR A 1 123 ? 9.839 -0.961 -0.180 1.00 93.25 123 THR A O 1
ATOM 967 N N . ALA A 1 124 ? 10.622 -1.057 1.921 1.00 95.94 124 ALA A N 1
ATOM 968 C CA . ALA A 1 124 ? 9.375 -0.691 2.562 1.00 95.94 124 ALA A CA 1
ATOM 969 C C . ALA A 1 124 ? 9.671 0.208 3.760 1.00 95.94 124 ALA A C 1
ATOM 971 O O . ALA A 1 124 ? 10.498 -0.130 4.610 1.00 95.94 124 ALA A O 1
ATOM 972 N N . ASP A 1 125 ? 8.978 1.336 3.842 1.00 97.31 125 ASP A N 1
ATOM 973 C CA . ASP A 1 125 ? 9.119 2.284 4.936 1.00 97.31 125 ASP A CA 1
ATOM 974 C C . ASP A 1 125 ? 7.755 2.785 5.404 1.00 97.31 125 ASP A C 1
ATOM 976 O O . ASP A 1 125 ? 6.891 3.110 4.598 1.00 97.31 125 ASP A O 1
ATOM 980 N N . LEU A 1 126 ? 7.555 2.822 6.720 1.00 97.94 126 LEU A N 1
ATOM 981 C CA . LEU A 1 126 ? 6.304 3.243 7.347 1.00 97.94 126 LEU A CA 1
ATOM 982 C C . LEU A 1 126 ? 6.581 4.507 8.153 1.00 97.94 126 LEU A C 1
ATOM 984 O O . LEU A 1 126 ? 7.247 4.444 9.190 1.00 97.94 126 LEU A O 1
ATOM 988 N N . ARG A 1 127 ? 6.045 5.638 7.694 1.00 97.69 127 ARG A N 1
ATOM 989 C CA . ARG A 1 127 ? 6.170 6.943 8.356 1.00 97.69 127 ARG A CA 1
ATOM 990 C C . ARG A 1 127 ? 4.831 7.649 8.364 1.00 97.69 127 ARG A C 1
ATOM 992 O O . ARG A 1 127 ? 4.110 7.612 7.380 1.00 97.69 127 ARG A O 1
ATOM 999 N N . GLU A 1 128 ? 4.490 8.257 9.498 1.00 96.81 128 GLU A N 1
ATOM 1000 C CA . GLU A 1 128 ? 3.287 9.097 9.633 1.00 96.81 128 GLU A CA 1
ATOM 1001 C C . GLU A 1 128 ? 1.979 8.401 9.200 1.00 96.81 128 GLU A C 1
ATOM 1003 O O . GLU A 1 128 ? 1.037 9.023 8.723 1.00 96.81 128 GLU A O 1
ATOM 1008 N N . GLY A 1 129 ? 1.900 7.077 9.379 1.00 96.88 129 GLY A N 1
ATOM 1009 C CA . GLY A 1 129 ? 0.737 6.289 8.964 1.00 96.88 129 GLY A CA 1
ATOM 1010 C C . GLY A 1 129 ? 0.662 6.005 7.462 1.00 96.88 129 GLY A C 1
ATOM 1011 O O . GLY A 1 129 ? -0.369 5.517 7.010 1.00 96.88 129 GLY A O 1
ATOM 1012 N N . MET A 1 130 ? 1.728 6.261 6.708 1.00 98.06 130 MET A N 1
ATOM 1013 C CA . MET A 1 130 ? 1.859 5.963 5.284 1.00 98.06 130 MET A CA 1
ATOM 1014 C C . MET A 1 130 ? 2.960 4.923 5.081 1.00 98.06 130 MET A C 1
ATOM 1016 O O . MET A 1 130 ? 4.097 5.120 5.512 1.00 98.06 130 MET A O 1
ATOM 1020 N N . LEU A 1 131 ? 2.617 3.793 4.463 1.00 98.38 131 LEU A N 1
ATOM 1021 C CA . LEU A 1 131 ? 3.593 2.787 4.050 1.00 98.38 131 LEU A CA 1
ATOM 1022 C C . LEU A 1 131 ? 3.980 3.045 2.601 1.00 98.38 131 LEU A C 1
ATOM 1024 O O . LEU A 1 131 ? 3.148 2.875 1.715 1.00 98.38 131 LEU A O 1
ATOM 1028 N N . THR A 1 132 ? 5.240 3.369 2.368 1.00 98.12 132 THR A N 1
ATOM 1029 C CA . THR A 1 132 ? 5.821 3.493 1.036 1.00 98.12 132 THR A CA 1
ATOM 1030 C C . THR A 1 132 ? 6.577 2.214 0.713 1.00 98.12 132 THR A C 1
ATOM 1032 O O . THR A 1 132 ? 7.476 1.820 1.455 1.00 98.12 132 THR A O 1
ATOM 1035 N N . VAL A 1 133 ? 6.207 1.555 -0.381 1.00 97.00 133 VAL A N 1
ATOM 1036 C CA . VAL A 1 133 ? 6.889 0.373 -0.911 1.00 97.00 133 VAL A CA 1
ATOM 1037 C C . VAL A 1 133 ? 7.471 0.724 -2.270 1.00 97.00 133 VAL A C 1
ATOM 1039 O O . VAL A 1 133 ? 6.757 1.246 -3.124 1.00 97.00 133 VAL A O 1
ATOM 1042 N N . THR A 1 134 ? 8.747 0.420 -2.483 1.00 94.50 134 THR A N 1
ATOM 1043 C CA . THR A 1 134 ? 9.435 0.652 -3.755 1.00 94.50 134 THR A CA 1
ATOM 1044 C C . THR A 1 134 ? 10.035 -0.650 -4.260 1.00 94.50 134 THR A C 1
ATOM 1046 O O . THR A 1 134 ? 10.621 -1.423 -3.497 1.00 94.50 134 THR A O 1
ATOM 1049 N N . TRP A 1 135 ? 9.879 -0.900 -5.555 1.00 92.81 135 TRP A N 1
ATOM 1050 C CA . TRP A 1 135 ? 10.457 -2.056 -6.233 1.00 92.81 135 TRP A CA 1
ATOM 1051 C C . TRP A 1 135 ? 10.985 -1.657 -7.615 1.00 92.81 135 TRP A C 1
ATOM 1053 O O . TRP A 1 135 ? 10.519 -0.669 -8.192 1.00 92.81 135 TRP A O 1
ATOM 1063 N N . PRO A 1 136 ? 11.975 -2.385 -8.153 1.00 89.06 136 PRO A N 1
ATOM 1064 C CA . PRO A 1 136 ? 12.494 -2.104 -9.483 1.00 89.06 136 PRO A CA 1
ATOM 1065 C C . PRO A 1 136 ? 11.475 -2.496 -10.565 1.00 89.06 136 PRO A C 1
ATOM 1067 O O . PRO A 1 136 ? 10.724 -3.453 -10.407 1.00 89.06 136 PRO A O 1
ATOM 1070 N N . ARG A 1 137 ? 11.447 -1.770 -11.684 1.00 84.44 137 ARG A N 1
ATOM 1071 C CA . ARG A 1 137 ? 10.604 -2.089 -12.850 1.00 84.44 137 ARG A CA 1
ATOM 1072 C C . ARG A 1 137 ? 11.092 -3.344 -13.569 1.00 84.44 137 ARG A C 1
ATOM 1074 O O . ARG A 1 137 ? 10.294 -4.135 -14.059 1.00 84.44 137 ARG A O 1
ATOM 1081 N N . VAL A 1 138 ? 12.408 -3.482 -13.665 1.00 77.31 138 VAL A N 1
ATOM 1082 C CA . VAL A 1 138 ? 13.092 -4.582 -14.341 1.00 77.31 138 VAL A CA 1
ATOM 1083 C C . VAL A 1 138 ? 14.089 -5.215 -13.374 1.00 77.31 138 VAL A C 1
ATOM 1085 O O . VAL A 1 138 ? 14.640 -4.506 -12.528 1.00 77.31 138 VAL A O 1
ATOM 1088 N N . PRO A 1 139 ? 14.321 -6.534 -13.444 1.00 65.56 139 PRO A N 1
ATOM 1089 C CA . PRO A 1 139 ? 15.302 -7.179 -12.585 1.00 65.56 139 PRO A CA 1
ATOM 1090 C C . PRO A 1 139 ? 16.691 -6.561 -12.789 1.00 65.56 139 PRO A C 1
ATOM 1092 O O . PRO A 1 139 ? 17.122 -6.302 -13.915 1.00 65.56 139 PRO A O 1
ATOM 1095 N N . TYR A 1 140 ? 17.412 -6.340 -11.688 1.00 54.66 140 TYR A N 1
ATOM 1096 C CA . TYR A 1 140 ? 18.806 -5.900 -11.733 1.00 54.66 140 TYR A CA 1
ATOM 1097 C C . TYR A 1 140 ? 19.626 -6.879 -12.587 1.00 54.66 140 TYR A C 1
ATOM 1099 O O . TYR A 1 140 ? 19.730 -8.058 -12.252 1.00 54.66 140 TYR A O 1
ATOM 1107 N N . GLY A 1 141 ? 20.192 -6.386 -13.693 1.00 55.22 141 GLY A N 1
ATOM 1108 C CA . GLY A 1 141 ? 20.989 -7.179 -14.637 1.00 55.22 141 GLY A CA 1
ATOM 1109 C C . GLY A 1 141 ? 20.387 -7.356 -16.036 1.00 55.22 141 GLY A C 1
ATOM 1110 O O . GLY A 1 141 ? 21.075 -7.889 -16.899 1.00 55.22 141 GLY A O 1
ATOM 1111 N N . SER A 1 142 ? 19.162 -6.884 -16.307 1.00 54.22 142 SER A N 1
ATOM 1112 C CA . SER A 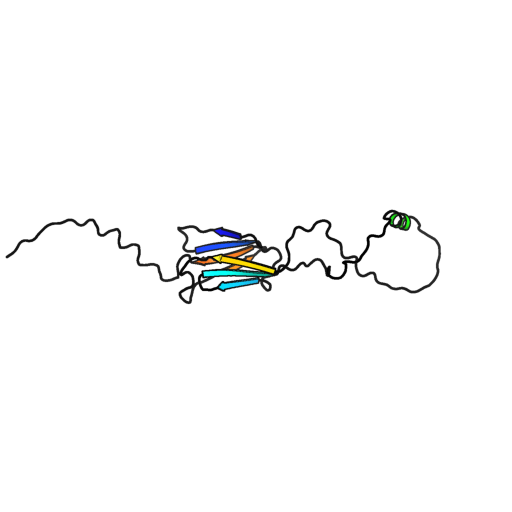1 142 ? 18.574 -6.916 -17.663 1.00 54.22 142 SER A CA 1
ATOM 1113 C C . SER A 1 142 ? 18.855 -5.666 -18.515 1.00 54.22 142 SER A C 1
ATOM 1115 O O . SER A 1 142 ? 18.273 -5.495 -19.587 1.00 54.22 142 SER A O 1
ATOM 1117 N N . GLU A 1 143 ? 19.731 -4.768 -18.064 1.00 52.81 143 GLU A N 1
ATOM 1118 C CA . GLU A 1 143 ? 20.169 -3.613 -18.853 1.00 52.81 143 GLU A CA 1
ATOM 1119 C C . GLU A 1 143 ? 21.218 -4.038 -19.891 1.00 52.81 143 GLU A C 1
ATOM 1121 O O . GLU A 1 143 ? 22.404 -3.840 -19.663 1.00 52.81 143 GLU A O 1
ATOM 1126 N N . SER A 1 144 ? 20.826 -4.677 -21.003 1.00 49.22 144 SER A N 1
ATOM 1127 C CA . SER A 1 144 ? 21.595 -4.679 -22.276 1.00 49.22 144 SER A CA 1
ATOM 1128 C C . SER A 1 144 ? 21.076 -5.684 -23.313 1.00 49.22 144 SER A C 1
ATOM 1130 O O . SER A 1 144 ? 21.763 -6.641 -23.636 1.00 49.22 144 SER A O 1
ATOM 1132 N N . GLU A 1 145 ? 19.912 -5.463 -23.938 1.00 47.56 145 GLU A N 1
ATOM 1133 C CA . GLU A 1 145 ? 19.667 -6.159 -25.227 1.00 47.56 145 GLU A CA 1
ATOM 1134 C C . GLU A 1 145 ? 18.743 -5.454 -26.233 1.00 47.56 145 GLU A C 1
ATOM 1136 O O . GLU A 1 145 ? 18.738 -5.811 -27.410 1.00 47.56 145 GLU A O 1
ATOM 1141 N N . ASN A 1 146 ? 18.029 -4.390 -25.846 1.00 50.53 146 ASN A N 1
ATOM 1142 C CA . ASN A 1 146 ? 17.034 -3.777 -26.739 1.00 50.53 146 ASN A CA 1
ATOM 1143 C C . ASN A 1 146 ? 17.470 -2.488 -27.460 1.00 50.53 146 ASN A C 1
ATOM 1145 O O . ASN A 1 146 ? 16.690 -1.974 -28.256 1.00 50.53 146 ASN A O 1
ATOM 1149 N N . ASN A 1 147 ? 18.701 -1.984 -27.274 1.00 47.22 147 ASN A N 1
ATOM 1150 C CA . ASN A 1 147 ? 19.135 -0.725 -27.914 1.00 47.22 147 ASN A CA 1
ATOM 1151 C C . ASN A 1 147 ? 20.019 -0.883 -29.177 1.00 47.22 147 ASN A C 1
ATOM 1153 O O . ASN A 1 147 ? 20.433 0.112 -29.763 1.00 47.22 147 ASN A O 1
ATOM 1157 N N . THR A 1 148 ? 20.313 -2.104 -29.650 1.00 48.50 148 THR A N 1
ATOM 1158 C CA . THR A 1 148 ? 21.239 -2.306 -30.797 1.00 48.50 148 THR A CA 1
ATOM 1159 C C . THR A 1 148 ? 20.556 -2.717 -32.109 1.00 48.50 148 THR A C 1
ATOM 1161 O O . THR A 1 148 ? 21.175 -2.642 -33.168 1.00 48.50 148 THR A O 1
ATOM 1164 N N . ARG A 1 149 ? 19.267 -3.087 -32.117 1.00 45.44 149 ARG A N 1
ATOM 1165 C CA . ARG A 1 149 ? 18.611 -3.566 -33.355 1.00 45.44 149 ARG A CA 1
ATOM 1166 C C . ARG A 1 149 ? 18.136 -2.467 -34.314 1.00 45.44 149 ARG A C 1
ATOM 1168 O O . ARG A 1 149 ? 17.878 -2.773 -35.473 1.00 45.44 149 ARG A O 1
ATOM 1175 N N . ASN A 1 150 ? 18.102 -1.199 -33.898 1.00 50.00 150 ASN A N 1
ATOM 1176 C CA . ASN A 1 150 ? 17.456 -0.146 -34.696 1.00 50.00 150 ASN A CA 1
ATOM 1177 C C . ASN A 1 150 ? 18.412 0.735 -35.526 1.00 50.00 150 ASN A C 1
ATOM 1179 O O . ASN A 1 150 ? 17.927 1.563 -36.290 1.00 50.00 150 ASN A O 1
ATOM 1183 N N . ASN A 1 151 ? 19.738 0.535 -35.460 1.00 53.97 151 ASN A N 1
ATOM 1184 C CA . ASN A 1 151 ? 20.708 1.410 -36.150 1.00 53.97 151 ASN A CA 1
ATOM 1185 C C . ASN A 1 151 ? 21.556 0.749 -37.259 1.00 53.97 151 ASN A C 1
ATOM 1187 O O . ASN A 1 151 ? 22.489 1.376 -37.748 1.00 53.97 151 ASN A O 1
ATOM 1191 N N . SER A 1 152 ? 21.251 -0.475 -37.711 1.00 49.75 152 SER A N 1
ATOM 1192 C CA . SER A 1 152 ? 22.027 -1.143 -38.787 1.00 49.75 152 SER A CA 1
ATOM 1193 C C . SER A 1 152 ? 21.359 -1.177 -40.171 1.00 49.75 152 SER A C 1
ATOM 1195 O O . SER A 1 152 ? 21.839 -1.874 -41.058 1.00 49.75 152 SER A O 1
ATOM 1197 N N . ALA A 1 153 ? 20.287 -0.414 -40.409 1.00 51.03 153 ALA A N 1
ATOM 1198 C CA . ALA A 1 153 ? 19.579 -0.434 -41.699 1.00 51.03 153 ALA A CA 1
ATOM 1199 C C . ALA A 1 153 ? 20.025 0.640 -42.719 1.00 51.03 153 ALA A C 1
ATOM 1201 O O . ALA A 1 153 ? 19.384 0.778 -43.754 1.00 51.03 153 ALA A O 1
ATOM 1202 N N . ASN A 1 154 ? 21.113 1.383 -42.474 1.00 51.91 154 ASN A N 1
ATOM 1203 C CA . ASN A 1 154 ? 21.630 2.382 -43.422 1.00 51.91 154 ASN A CA 1
ATOM 1204 C C . ASN A 1 154 ? 23.159 2.300 -43.577 1.00 51.91 154 ASN A C 1
ATOM 1206 O O . ASN A 1 154 ? 23.899 3.154 -43.101 1.00 51.91 154 ASN A O 1
ATOM 1210 N N . ALA A 1 155 ? 23.645 1.281 -44.284 1.00 46.84 1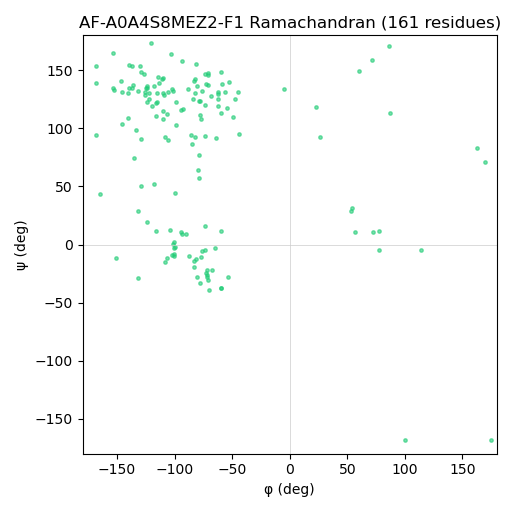55 ALA A 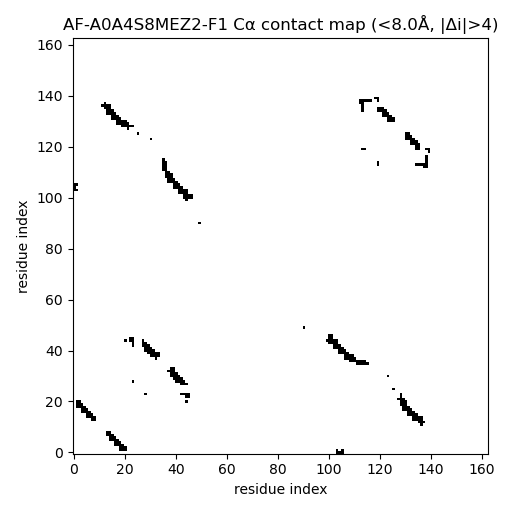N 1
ATOM 1211 C CA . ALA A 1 155 ? 24.940 1.350 -44.960 1.00 46.84 155 ALA A CA 1
ATOM 1212 C C . ALA A 1 155 ? 24.805 0.658 -46.319 1.00 46.84 155 ALA A C 1
ATOM 1214 O O . ALA A 1 155 ? 24.579 -0.546 -46.424 1.00 46.84 155 ALA A O 1
ATOM 1215 N N . MET A 1 156 ? 24.827 1.484 -47.357 1.00 41.50 156 MET A N 1
ATOM 1216 C CA . MET A 1 156 ? 24.481 1.147 -48.727 1.00 41.50 156 MET A CA 1
ATOM 1217 C C . MET A 1 156 ? 25.590 0.354 -49.436 1.00 41.50 156 MET A C 1
ATOM 1219 O O . MET A 1 156 ? 26.753 0.732 -49.400 1.00 41.50 156 MET A O 1
ATOM 1223 N N . ILE A 1 157 ? 25.183 -0.738 -50.086 1.00 45.84 157 ILE A N 1
ATOM 1224 C CA . ILE A 1 157 ? 25.455 -1.130 -51.484 1.00 45.84 157 ILE A CA 1
ATOM 1225 C C . ILE A 1 157 ? 26.704 -0.504 -52.152 1.00 45.84 157 ILE A C 1
ATOM 1227 O O . ILE A 1 157 ? 26.715 0.688 -52.444 1.00 45.84 157 ILE A O 1
ATOM 1231 N N . THR A 1 158 ? 27.673 -1.338 -52.566 1.00 40.06 158 THR A N 1
ATOM 1232 C CA . THR A 1 158 ? 28.224 -1.391 -53.951 1.00 40.06 158 THR A CA 1
ATOM 1233 C C . THR A 1 158 ? 29.119 -2.636 -54.177 1.00 40.06 158 THR A C 1
ATOM 1235 O O . THR A 1 158 ? 29.624 -3.192 -53.202 1.00 40.06 158 THR A O 1
ATOM 1238 N N . PRO A 1 159 ? 29.262 -3.139 -55.429 1.00 46.34 159 PRO A N 1
ATOM 1239 C CA . PRO A 1 159 ? 29.674 -4.519 -55.714 1.00 46.34 159 PRO A CA 1
ATOM 1240 C C . PRO A 1 159 ? 31.137 -4.724 -56.172 1.00 46.34 159 PRO A C 1
ATOM 1242 O O . PRO A 1 159 ? 31.821 -3.807 -56.609 1.00 46.34 159 PRO A O 1
ATOM 1245 N N . ILE A 1 160 ? 31.526 -6.004 -56.088 1.00 41.12 160 ILE A N 1
ATOM 1246 C CA . ILE A 1 160 ? 32.564 -6.814 -56.766 1.00 41.12 160 ILE A CA 1
ATOM 1247 C C . ILE A 1 160 ? 33.380 -6.162 -57.903 1.00 41.12 160 ILE A C 1
ATOM 1249 O O . ILE A 1 160 ? 32.822 -5.702 -58.896 1.00 41.12 160 ILE A O 1
ATOM 1253 N N . ALA A 1 161 ? 34.706 -6.364 -57.851 1.00 35.84 161 ALA A N 1
ATOM 1254 C CA . ALA A 1 161 ? 35.539 -6.593 -59.036 1.00 35.84 161 ALA A CA 1
ATOM 1255 C C . ALA A 1 161 ? 36.600 -7.681 -58.762 1.00 35.84 161 ALA A C 1
ATOM 1257 O O . ALA A 1 161 ? 37.243 -7.701 -57.714 1.00 35.84 161 ALA A O 1
ATOM 1258 N N . THR A 1 162 ? 36.723 -8.592 -59.724 1.00 40.47 162 THR A N 1
ATOM 1259 C CA . THR A 1 162 ? 37.573 -9.789 -59.783 1.00 40.47 162 THR A CA 1
ATOM 1260 C C . THR A 1 162 ? 38.812 -9.525 -60.644 1.00 40.47 162 THR A C 1
ATOM 1262 O O . THR A 1 162 ? 38.639 -9.039 -61.758 1.00 40.47 162 THR A O 1
ATOM 1265 N N . MET A 1 163 ? 40.005 -9.890 -60.155 1.00 41.91 163 MET A N 1
ATOM 1266 C CA . MET A 1 163 ? 41.107 -10.649 -60.802 1.00 41.91 163 MET A CA 1
ATOM 1267 C C . MET A 1 163 ? 42.444 -10.359 -60.120 1.00 41.91 163 MET A C 1
ATOM 1269 O O . MET A 1 163 ? 42.778 -9.167 -59.956 1.00 41.91 163 MET A O 1
#

Sequence (163 aa):
MPRVDIWDDPESPTVIATFELPGVRREDLAVHVQDHRYLIVQGQRPCRLGNASGVVSATLPSRPVDAANKLVEGEGDVDDQDDQDSDPQQQGKFSRAELRYGRFSRKLDLGPGVFEYQNGHLTADLREGMLTVTWPRVPYGSESENNTRNNSANAMITPIATM

Mean predicted aligned error: 16.75 Å

Nearest PDB structures (foldseek):
  5ds1-assembly2_C  TM=8.187E-01  e=7.926E-07  Pisum sativum
  2byu-assembly1_B  TM=8.378E-01  e=4.397E-06  Triticum aestivum
  5ds1-assembly1_A-2  TM=7.670E-01  e=7.070E-07  Pisum sativum
  1gme-assembly1_B  TM=7.440E-01  e=6.195E-06  Triticum aestivum
  1gme-assembly1_A  TM=6.827E-01  e=1.325E-06  Triticum aestivum

Radius of gyration: 32.72 Å; Cα contacts (8 Å, |Δi|>4): 184; chains: 1; bounding box: 77×36×119 Å

InterPro domains:
  IPR002068 Alpha crystallin/Hsp20 domain [PF00011] (85-141)
  IPR002068 Alpha crystallin/Hsp20 domain [PS01031] (1-154)
  IPR008978 HSP20-like chaperone [G3DSA:2.60.40.790] (1-147)
  IPR008978 HSP20-like chaperone [SSF49764] (1-139)

pLDDT: mean 71.78, std 22.81, range [35.5, 98.38]

Organism: Dendrothele bispora (strain CBS 962.96) (NCBI:txid1314807)

Solvent-accessible surface area (backbone atoms only — not comparable to full-atom values): 11000 Å² total; per-residue (Å²): 119,71,54,72,50,75,52,77,49,91,89,47,67,46,34,38,36,41,31,54,40,71,77,44,51,74,91,40,48,48,78,50,75,46,93,50,30,29,41,37,47,32,36,43,27,73,75,81,80,66,79,71,85,78,68,88,76,75,76,75,76,94,59,78,66,66,68,63,62,71,77,74,74,79,90,82,85,89,81,94,76,93,76,91,73,78,77,79,67,87,74,80,76,79,94,73,83,84,80,84,60,45,74,39,70,45,80,42,81,66,48,79,54,26,44,72,56,99,75,51,70,71,46,76,47,78,54,99,31,35,37,41,36,37,36,48,61,57,38,92,84,69,89,81,78,83,85,70,80,83,78,74,88,81,78,83,87,86,83,89,88,92,135